Protein AF-A0A2N5W5I8-F1 (afdb_monomer)

Secondary structure (DSSP, 8-state):
----PPP---------HHHHHHHHHHHHHHTT--HHHHHHHHHH---HHHHHHTTTTTSTTTHHHHHHHHHHHHHHHHTSPTT---

Solvent-accessible surface area (backbone atoms only — not comparable to full-atom values): 5480 Å² total; per-residue (Å²): 140,84,84,82,79,74,81,84,73,75,82,76,79,82,74,52,72,66,60,52,51,52,56,51,50,50,54,37,45,78,67,80,36,47,77,66,55,45,53,52,48,52,74,68,40,84,48,68,70,45,45,60,76,49,63,42,47,86,32,88,87,29,30,67,61,44,52,48,52,54,47,54,55,47,51,72,59,68,71,52,75,88,88,74,82,129

Structure (mmCIF, N/CA/C/O backbone):
data_AF-A0A2N5W5I8-F1
#
_entry.id   AF-A0A2N5W5I8-F1
#
loop_
_atom_site.group_PDB
_atom_site.id
_atom_site.type_symbol
_atom_site.label_atom_id
_atom_site.label_alt_id
_atom_site.label_comp_id
_atom_site.label_asym_id
_atom_site.label_entity_id
_atom_site.label_seq_id
_atom_site.pdbx_PDB_ins_code
_atom_site.Cartn_x
_atom_site.Cartn_y
_atom_site.Cartn_z
_atom_site.occupancy
_atom_site.B_iso_or_equiv
_atom_site.auth_seq_id
_atom_site.auth_comp_id
_atom_site.auth_asym_id
_atom_site.auth_atom_id
_atom_site.pdbx_PDB_model_num
ATOM 1 N N . MET A 1 1 ? -6.442 55.661 -8.408 1.00 39.72 1 MET A N 1
ATOM 2 C CA . MET A 1 1 ? -6.237 54.771 -7.248 1.00 39.72 1 MET A CA 1
ATOM 3 C C . MET A 1 1 ? -6.834 53.425 -7.604 1.00 39.72 1 MET A C 1
ATOM 5 O O . MET A 1 1 ? -8.033 53.379 -7.833 1.00 39.72 1 MET A O 1
ATOM 9 N N . SER A 1 2 ? -6.017 52.381 -7.727 1.00 40.09 2 SER A N 1
ATOM 10 C CA . SER A 1 2 ? -6.486 5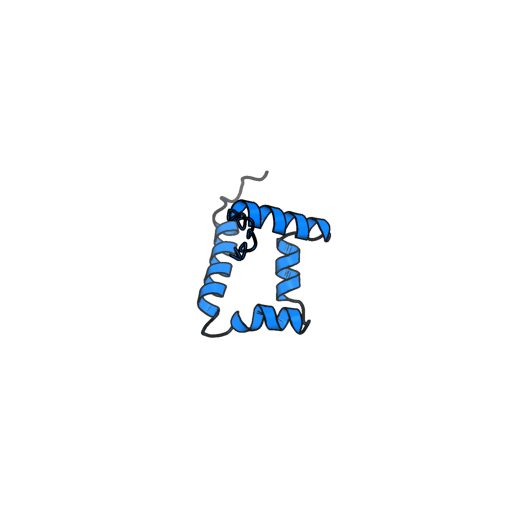1.038 -8.086 1.00 40.09 2 SER A CA 1
ATOM 11 C C . SER A 1 2 ? -5.959 50.062 -7.045 1.00 40.09 2 SER A C 1
ATOM 13 O O . SER A 1 2 ? -4.757 49.817 -6.976 1.00 40.09 2 SER A O 1
ATOM 15 N N . THR A 1 3 ? -6.845 49.561 -6.193 1.00 41.09 3 THR A N 1
ATOM 16 C CA . THR A 1 3 ? -6.545 48.512 -5.221 1.00 41.09 3 THR A CA 1
ATOM 17 C C . THR A 1 3 ? -6.758 47.156 -5.886 1.00 41.09 3 THR A C 1
ATOM 19 O O . THR A 1 3 ? -7.886 46.727 -6.114 1.00 41.09 3 THR A O 1
ATOM 22 N N . THR A 1 4 ? -5.661 46.477 -6.213 1.00 50.75 4 THR A N 1
ATOM 23 C CA . THR A 1 4 ? -5.666 45.062 -6.601 1.00 50.75 4 THR A CA 1
ATOM 24 C C . THR A 1 4 ? -5.999 44.225 -5.367 1.00 50.75 4 THR A C 1
ATOM 26 O O . THR A 1 4 ? -5.186 44.126 -4.448 1.00 50.75 4 THR A O 1
ATOM 29 N N . SER A 1 5 ? -7.191 43.631 -5.323 1.00 51.88 5 SER A N 1
ATOM 30 C CA . SER A 1 5 ? -7.548 42.627 -4.322 1.00 51.88 5 SER A CA 1
ATOM 31 C C . SER A 1 5 ? -6.868 41.296 -4.661 1.00 51.88 5 SER A C 1
ATOM 33 O O . SER A 1 5 ? -7.064 40.724 -5.732 1.00 51.88 5 SER A O 1
ATOM 35 N N . ALA A 1 6 ? -6.034 40.803 -3.745 1.00 65.81 6 ALA A N 1
ATOM 36 C CA . ALA A 1 6 ? -5.457 39.466 -3.832 1.00 65.81 6 ALA A CA 1
ATOM 37 C C . ALA A 1 6 ? -6.563 38.401 -3.665 1.00 65.81 6 ALA A C 1
ATOM 39 O O . ALA A 1 6 ? -7.460 38.587 -2.836 1.00 65.81 6 ALA A O 1
ATOM 40 N N . PRO A 1 7 ? -6.524 37.281 -4.410 1.00 59.19 7 PRO A N 1
ATOM 41 C CA . PRO A 1 7 ? -7.513 36.222 -4.258 1.00 59.19 7 PRO A CA 1
ATOM 42 C C . PRO A 1 7 ? -7.389 35.584 -2.868 1.00 59.19 7 PRO A C 1
ATOM 44 O O . PRO A 1 7 ? -6.317 35.119 -2.478 1.00 59.19 7 PRO A O 1
ATOM 47 N N . MET A 1 8 ? -8.497 35.556 -2.121 1.00 53.97 8 MET A N 1
ATOM 48 C CA . MET A 1 8 ? -8.606 34.869 -0.832 1.00 53.97 8 MET A CA 1
ATOM 49 C C . MET A 1 8 ? -8.397 33.368 -1.046 1.00 53.97 8 MET A C 1
ATOM 51 O O . MET A 1 8 ? -9.311 32.637 -1.426 1.00 53.97 8 MET A O 1
ATOM 55 N N . GLN A 1 9 ? -7.175 32.898 -0.823 1.00 59.88 9 GLN A N 1
ATOM 56 C CA . GLN A 1 9 ? -6.880 31.476 -0.785 1.00 59.88 9 GLN A CA 1
ATOM 57 C C . GLN A 1 9 ? -7.454 30.926 0.523 1.00 59.88 9 GLN A C 1
ATOM 59 O O . GLN A 1 9 ? -6.938 31.214 1.604 1.00 59.88 9 GLN A O 1
ATOM 64 N N . LEU A 1 10 ? -8.561 30.179 0.425 1.00 53.75 10 LEU A N 1
ATOM 65 C CA . LEU A 1 10 ? -9.156 29.492 1.571 1.00 53.75 10 LEU A CA 1
ATOM 66 C C . LEU A 1 10 ? -8.069 28.665 2.285 1.00 53.75 10 LEU A C 1
ATOM 68 O O . LEU A 1 10 ? -7.274 28.006 1.600 1.00 53.75 10 LEU A O 1
ATOM 72 N N . PRO A 1 11 ? -8.018 28.661 3.630 1.00 55.22 11 PRO A N 1
ATOM 73 C CA . PRO A 1 11 ? -7.039 27.872 4.361 1.00 55.22 11 PRO A CA 1
ATOM 74 C C . PRO A 1 11 ? -7.147 26.411 3.929 1.00 55.22 11 PRO A C 1
ATOM 76 O O . PRO A 1 11 ? -8.206 25.793 4.050 1.00 55.22 11 PRO A O 1
ATOM 79 N N . LYS A 1 12 ? -6.054 25.839 3.413 1.00 62.72 12 LYS A N 1
ATOM 80 C CA . LYS A 1 12 ? -5.978 24.395 3.182 1.00 62.72 12 LYS A CA 1
ATOM 81 C C . LYS A 1 12 ? -6.150 23.731 4.543 1.00 62.72 12 LYS A C 1
ATOM 83 O O . LYS A 1 12 ? -5.248 23.806 5.372 1.00 62.72 12 LYS A O 1
ATOM 88 N N . THR A 1 13 ? -7.297 23.104 4.785 1.00 74.81 13 THR A N 1
ATOM 89 C CA . THR A 1 13 ? -7.548 22.350 6.016 1.00 74.81 13 THR A CA 1
ATOM 90 C C . THR A 1 13 ? -6.454 21.295 6.173 1.00 74.81 13 THR A C 1
ATOM 92 O O . THR A 1 13 ? -6.375 20.348 5.381 1.00 74.81 13 THR A O 1
ATOM 95 N N . VAL A 1 14 ? -5.577 21.478 7.161 1.00 79.69 14 VAL A N 1
ATOM 96 C CA . VAL A 1 14 ? -4.520 20.516 7.480 1.00 79.69 14 VAL A CA 1
ATOM 97 C C . VAL A 1 14 ? -5.194 19.293 8.088 1.00 79.69 14 VAL A C 1
ATOM 99 O O . VAL A 1 14 ? -5.763 19.360 9.172 1.00 79.69 14 VAL A O 1
ATOM 102 N N . ARG A 1 15 ? -5.174 18.171 7.366 1.00 85.81 15 ARG A N 1
ATOM 103 C CA . ARG A 1 15 ? -5.775 16.921 7.844 1.00 85.81 15 ARG A CA 1
ATOM 104 C C . ARG A 1 15 ? -4.825 16.198 8.792 1.00 85.81 15 ARG A C 1
ATOM 106 O O . ARG A 1 15 ? -3.643 16.043 8.465 1.00 85.81 15 ARG A O 1
ATOM 113 N N . THR A 1 16 ? -5.355 15.709 9.912 1.00 94.62 16 THR A N 1
ATOM 114 C CA . THR A 1 16 ? -4.631 14.823 10.834 1.00 94.62 16 THR A CA 1
ATOM 115 C C . THR A 1 16 ? -4.278 13.503 10.145 1.00 94.62 16 THR A C 1
ATOM 117 O O . THR A 1 16 ? -4.871 13.137 9.127 1.00 94.62 16 THR A O 1
ATOM 120 N N . GLN A 1 17 ? -3.291 12.780 10.678 1.00 93.38 17 GLN A N 1
ATOM 121 C CA . GLN A 1 17 ? -2.916 11.472 10.134 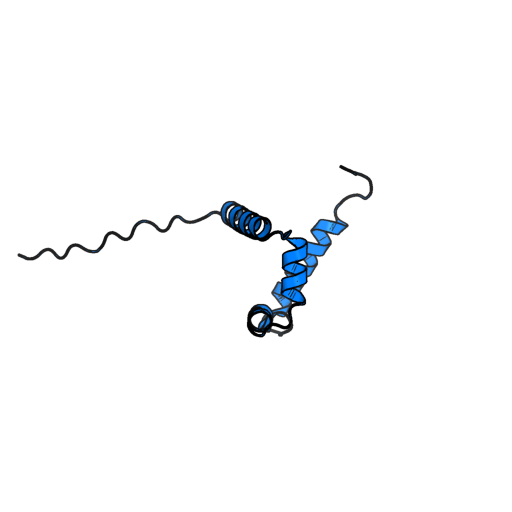1.00 93.38 17 GLN A CA 1
ATOM 122 C C . GLN A 1 17 ? -4.079 10.473 10.218 1.00 93.38 17 GLN A C 1
ATOM 124 O O . GLN A 1 17 ? -4.365 9.783 9.246 1.00 93.38 17 GLN A O 1
ATOM 129 N N . GLU A 1 18 ? -4.790 10.460 11.342 1.00 94.38 18 GLU A N 1
ATOM 130 C CA . GLU A 1 18 ? -5.971 9.626 11.574 1.00 94.38 18 GLU A CA 1
ATOM 131 C C . GLU A 1 18 ? -7.088 9.902 10.556 1.00 94.38 18 GLU A C 1
ATOM 133 O O . GLU A 1 18 ? -7.567 8.982 9.899 1.00 94.38 18 GLU A O 1
ATOM 138 N N . SER A 1 19 ? -7.426 11.175 10.314 1.00 95.50 19 SER A N 1
ATOM 139 C CA . SER A 1 19 ? -8.439 11.550 9.317 1.00 95.50 19 SER A CA 1
ATOM 140 C C . SER A 1 19 ? -8.070 11.082 7.903 1.00 95.50 19 SER A C 1
ATOM 142 O O . SER A 1 19 ? -8.938 10.641 7.149 1.00 95.50 19 SER A O 1
ATOM 144 N N . LYS A 1 20 ? -6.782 11.131 7.535 1.00 95.62 20 LYS A N 1
ATOM 145 C CA . LYS A 1 20 ? -6.315 10.596 6.246 1.00 95.62 20 LYS A CA 1
ATOM 146 C C . LYS A 1 20 ? -6.512 9.085 6.159 1.00 95.62 20 LYS A C 1
ATOM 148 O O . LYS A 1 20 ? -6.943 8.610 5.113 1.00 95.62 20 LYS A O 1
ATOM 153 N N . LEU A 1 21 ? -6.208 8.351 7.232 1.00 96.75 21 LEU A N 1
ATOM 154 C CA . LEU A 1 21 ? -6.392 6.900 7.275 1.00 96.75 21 LEU A CA 1
ATOM 155 C C . LEU A 1 21 ? -7.867 6.525 7.124 1.00 96.75 21 LEU A C 1
ATOM 157 O O . LEU A 1 21 ? -8.170 5.687 6.282 1.00 96.75 21 LEU A O 1
ATOM 161 N N . HIS A 1 22 ? -8.775 7.193 7.844 1.00 96.81 22 HIS A N 1
ATOM 162 C CA . HIS A 1 22 ? -10.214 6.947 7.708 1.00 96.81 22 HIS A CA 1
ATOM 163 C C . HIS A 1 22 ? -10.700 7.126 6.270 1.00 96.81 22 HIS A C 1
ATOM 165 O O . HIS A 1 22 ? -11.321 6.224 5.724 1.00 96.81 22 HIS A O 1
ATOM 171 N N . MET A 1 23 ? -10.362 8.240 5.615 1.00 96.81 23 MET A N 1
ATOM 172 C CA . MET A 1 23 ? -10.805 8.460 4.233 1.00 96.81 23 MET A CA 1
ATOM 173 C C . MET A 1 23 ? -10.249 7.417 3.255 1.00 96.81 23 MET A C 1
ATOM 175 O O . MET A 1 23 ? -10.958 6.995 2.349 1.00 96.81 23 MET A O 1
ATOM 179 N N . ILE A 1 24 ? -8.986 7.007 3.415 1.00 97.38 24 ILE A N 1
ATOM 180 C CA . ILE A 1 24 ? -8.379 5.993 2.541 1.00 97.38 24 ILE A CA 1
ATOM 181 C C . ILE A 1 24 ? -9.034 4.629 2.768 1.00 97.38 24 ILE A C 1
ATOM 183 O O . ILE A 1 24 ? -9.330 3.939 1.798 1.00 97.38 24 ILE A O 1
ATOM 187 N N . CYS A 1 25 ? -9.269 4.243 4.024 1.00 97.75 25 CYS A N 1
ATOM 188 C CA . CYS A 1 25 ? -9.940 2.986 4.345 1.00 97.75 25 CYS A CA 1
ATOM 189 C C . CYS A 1 25 ? -11.379 2.962 3.818 1.00 97.75 25 CYS A C 1
ATOM 191 O O . CYS A 1 25 ? -11.753 1.967 3.209 1.00 97.75 25 CYS A O 1
ATOM 193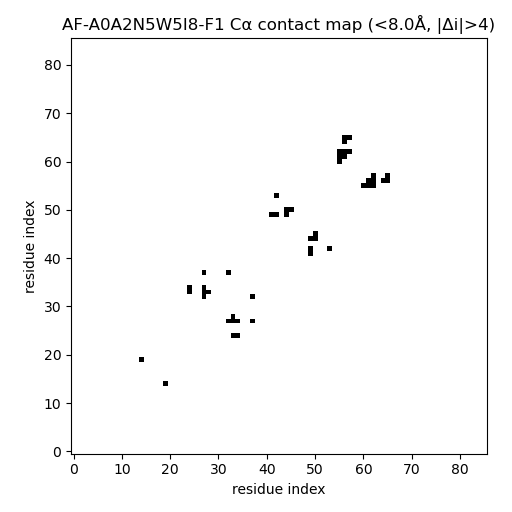 N N . ASN A 1 26 ? -12.128 4.060 3.961 1.00 97.81 26 ASN A N 1
ATOM 194 C CA . ASN A 1 26 ? -13.479 4.173 3.407 1.00 97.81 26 ASN A CA 1
ATOM 195 C C . ASN A 1 26 ? -13.466 4.016 1.880 1.00 97.81 26 ASN A C 1
ATOM 197 O O . ASN A 1 26 ? -14.252 3.254 1.340 1.00 97.81 26 ASN A O 1
ATOM 201 N N . LEU A 1 27 ? -12.526 4.665 1.181 1.00 98.31 27 LEU A N 1
ATOM 202 C CA . LEU A 1 27 ? -12.406 4.513 -0.272 1.00 98.31 27 LEU A CA 1
ATOM 203 C C . LEU A 1 27 ? -12.036 3.079 -0.682 1.00 98.31 27 LEU A C 1
ATOM 205 O O . LEU A 1 27 ? -12.494 2.595 -1.709 1.00 98.31 27 LEU A O 1
ATOM 209 N N . ILE A 1 28 ? -11.179 2.400 0.083 1.00 98.31 28 ILE A N 1
ATOM 210 C CA . ILE A 1 28 ? -10.838 0.993 -0.171 1.00 98.31 28 ILE A CA 1
ATOM 211 C C . ILE A 1 28 ? -12.084 0.110 -0.024 1.00 98.31 28 ILE A C 1
ATOM 213 O O . ILE A 1 28 ? -12.308 -0.756 -0.868 1.00 98.31 28 ILE A O 1
ATOM 217 N N . GLU A 1 29 ? -12.890 0.353 1.009 1.00 97.81 29 GLU A N 1
ATOM 218 C CA . GLU A 1 29 ? -14.138 -0.368 1.269 1.00 97.81 29 GLU A CA 1
ATOM 219 C C . GLU A 1 29 ? -15.199 -0.104 0.191 1.00 97.81 29 GLU A C 1
ATOM 221 O O . GLU A 1 29 ? -15.798 -1.050 -0.308 1.00 97.81 29 GLU A O 1
ATOM 226 N N . GLU A 1 30 ? -15.356 1.146 -0.259 1.00 98.31 30 GLU A N 1
ATOM 227 C CA . GLU A 1 30 ? -16.234 1.522 -1.382 1.00 98.31 30 GLU A CA 1
ATOM 228 C C . GLU A 1 30 ? -15.876 0.812 -2.702 1.00 98.31 30 GLU A C 1
ATOM 230 O O . GLU A 1 30 ? -16.707 0.733 -3.603 1.00 98.31 30 GLU A O 1
ATOM 235 N N . MET A 1 31 ? -14.642 0.313 -2.835 1.00 98.19 31 MET A N 1
ATOM 236 C CA . MET A 1 31 ? -14.159 -0.446 -3.996 1.00 98.19 31 MET A CA 1
ATOM 237 C C . MET A 1 31 ? -14.211 -1.971 -3.777 1.00 98.19 31 MET A C 1
ATOM 239 O O . MET A 1 31 ? -13.518 -2.705 -4.485 1.00 98.19 31 MET A O 1
ATOM 243 N N . ASP A 1 32 ? -14.966 -2.448 -2.781 1.00 97.88 32 ASP A N 1
ATOM 244 C CA . ASP A 1 32 ? -15.096 -3.864 -2.402 1.00 97.88 32 ASP A CA 1
ATOM 245 C C . ASP A 1 32 ? -13.755 -4.533 -2.038 1.00 97.88 32 ASP A C 1
ATOM 247 O O . ASP A 1 32 ? -13.531 -5.735 -2.236 1.00 97.88 32 ASP A O 1
ATOM 251 N N . LEU A 1 33 ? -12.821 -3.751 -1.490 1.00 97.94 33 LEU A N 1
ATOM 252 C CA . LEU A 1 33 ? -11.533 -4.234 -1.011 1.00 97.94 33 LEU A CA 1
ATOM 253 C C . LEU A 1 33 ? -11.419 -4.072 0.505 1.00 97.94 33 LEU A C 1
ATOM 255 O O . LEU A 1 33 ? -12.051 -3.245 1.148 1.00 97.94 33 LEU A O 1
ATOM 259 N N . THR A 1 34 ? -10.525 -4.861 1.090 1.00 97.00 34 THR A N 1
ATOM 260 C CA . THR A 1 34 ? -10.022 -4.644 2.446 1.00 97.00 34 THR A CA 1
ATOM 261 C C . THR A 1 34 ? -8.634 -4.017 2.348 1.00 97.00 34 THR A C 1
ATOM 263 O O . THR A 1 34 ? -7.949 -4.208 1.338 1.00 97.00 34 THR A O 1
ATOM 266 N N . PRO A 1 35 ? -8.117 -3.361 3.402 1.00 95.75 35 PRO A N 1
ATOM 267 C CA . PRO A 1 35 ? -6.735 -2.881 3.397 1.00 95.75 35 PRO A CA 1
ATOM 268 C C . PRO A 1 35 ? -5.714 -3.980 3.053 1.00 95.75 35 PRO A C 1
ATOM 270 O O . PRO A 1 35 ? -4.740 -3.731 2.345 1.00 95.75 35 PRO A O 1
ATOM 273 N N . LYS A 1 36 ? -5.959 -5.225 3.492 1.00 95.06 36 LYS A N 1
ATOM 274 C CA . LYS A 1 36 ? -5.095 -6.376 3.186 1.00 95.06 36 LYS A CA 1
ATOM 275 C C . LYS A 1 36 ? -5.169 -6.776 1.712 1.00 95.06 36 LYS A C 1
ATOM 277 O O . LYS A 1 36 ? -4.121 -6.950 1.089 1.00 95.06 36 LYS A O 1
ATOM 282 N N . SER A 1 37 ? -6.375 -6.915 1.151 1.00 97.31 37 SER A N 1
ATOM 283 C CA . SER A 1 37 ? -6.526 -7.285 -0.263 1.00 97.31 37 SER A CA 1
ATOM 284 C C . SER A 1 37 ? -6.026 -6.175 -1.185 1.00 97.31 37 SER A C 1
ATOM 286 O O . SER A 1 37 ? -5.356 -6.482 -2.167 1.00 97.31 37 SER A O 1
ATOM 288 N N . PHE A 1 38 ? -6.215 -4.903 -0.818 1.00 97.31 38 PHE A N 1
ATOM 289 C CA . PHE A 1 38 ? -5.618 -3.770 -1.522 1.00 97.31 38 PHE A CA 1
ATOM 290 C C . PHE A 1 38 ? -4.088 -3.848 -1.541 1.00 97.31 38 PHE A C 1
ATOM 292 O O . PHE A 1 38 ? -3.502 -3.788 -2.616 1.00 97.31 38 PHE A O 1
ATOM 299 N N . ILE A 1 39 ? -3.424 -4.014 -0.389 1.00 95.69 39 ILE A N 1
ATOM 300 C CA . ILE A 1 39 ? -1.951 -4.086 -0.336 1.00 95.69 39 ILE A CA 1
ATOM 301 C C . ILE A 1 39 ? -1.435 -5.277 -1.156 1.00 95.69 39 ILE A C 1
ATOM 303 O O . ILE A 1 39 ? -0.480 -5.130 -1.920 1.00 95.69 39 ILE A O 1
ATOM 307 N N . SER A 1 40 ? -2.080 -6.440 -1.038 1.00 96.44 40 SER A N 1
ATOM 308 C CA . SER A 1 40 ? -1.711 -7.644 -1.791 1.00 96.44 40 SER A CA 1
ATOM 309 C C . SER A 1 40 ? -1.868 -7.447 -3.306 1.00 96.44 40 SER A C 1
ATOM 311 O O . SER A 1 40 ? -0.921 -7.687 -4.063 1.00 96.44 40 SER A O 1
ATOM 313 N N . ALA A 1 41 ? -3.019 -6.934 -3.752 1.00 96.81 41 ALA A N 1
ATOM 314 C CA . ALA A 1 41 ? -3.292 -6.650 -5.159 1.00 96.81 41 ALA A CA 1
ATOM 315 C C . ALA A 1 41 ? -2.369 -5.552 -5.695 1.00 96.81 41 ALA A C 1
ATOM 317 O O . ALA A 1 41 ? -1.805 -5.694 -6.777 1.00 96.81 41 ALA A O 1
ATOM 318 N N . PHE A 1 42 ? -2.142 -4.492 -4.915 1.00 96.06 42 PHE A N 1
ATOM 319 C CA . PHE A 1 42 ? -1.197 -3.440 -5.252 1.00 96.06 42 PHE A CA 1
ATOM 320 C C . PHE A 1 42 ? 0.170 -4.054 -5.530 1.00 96.06 42 PHE A C 1
ATOM 322 O O . PHE A 1 42 ? 0.662 -3.881 -6.636 1.00 96.06 42 PHE A O 1
ATOM 329 N N . ILE A 1 43 ? 0.745 -4.823 -4.599 1.00 94.75 43 ILE A N 1
ATOM 330 C CA . ILE A 1 43 ? 2.094 -5.402 -4.724 1.00 94.75 43 ILE A CA 1
ATOM 331 C C . ILE A 1 43 ? 2.225 -6.384 -5.897 1.00 94.75 43 ILE A C 1
ATOM 333 O O . ILE A 1 43 ? 3.243 -6.357 -6.594 1.00 94.75 43 ILE A O 1
ATOM 337 N N . SER A 1 44 ? 1.213 -7.219 -6.130 1.00 94.75 44 SER A N 1
ATOM 338 C CA . SER A 1 44 ? 1.241 -8.280 -7.150 1.00 94.75 44 SER A CA 1
ATOM 339 C C . SER A 1 44 ? 0.824 -7.823 -8.552 1.00 94.75 44 SER A C 1
ATOM 341 O O . SER A 1 44 ? 1.162 -8.483 -9.533 1.00 94.75 44 SER A O 1
ATOM 343 N N . CYS A 1 45 ? 0.132 -6.687 -8.684 1.00 96.06 45 CYS A N 1
ATOM 344 C CA . CYS A 1 45 ? -0.342 -6.203 -9.977 1.00 96.06 45 CYS A CA 1
ATOM 345 C C . CYS A 1 45 ? 0.822 -5.868 -10.926 1.00 96.06 45 CYS A C 1
ATOM 347 O O . CYS A 1 45 ? 1.679 -5.034 -10.608 1.00 96.06 45 CYS A O 1
ATOM 349 N N . SER A 1 46 ? 0.795 -6.468 -12.120 1.00 94.19 46 SER A N 1
ATOM 350 C CA . SER A 1 46 ? 1.766 -6.282 -13.208 1.00 94.19 46 SER A CA 1
ATOM 351 C C . SER A 1 46 ? 1.545 -5.012 -14.042 1.00 94.19 46 SER A C 1
ATOM 353 O O . SER A 1 46 ? 2.335 -4.719 -14.937 1.00 94.19 46 SER A O 1
ATOM 355 N N . SER A 1 47 ? 0.495 -4.233 -13.755 1.00 97.31 47 SER A N 1
ATOM 356 C CA . SER A 1 47 ? 0.224 -2.960 -14.433 1.00 97.31 47 SER A CA 1
ATOM 357 C C . SER A 1 47 ? 1.422 -2.013 -14.338 1.00 97.31 47 SER A C 1
ATOM 359 O O . SER A 1 47 ? 1.965 -1.789 -13.253 1.00 97.31 47 SER A O 1
ATOM 361 N N . SER A 1 48 ? 1.783 -1.380 -15.458 1.00 96.12 48 SER A N 1
ATOM 362 C CA . SER A 1 48 ? 2.892 -0.418 -15.539 1.00 96.12 48 SER A CA 1
ATOM 363 C C . SER A 1 48 ? 2.751 0.728 -14.532 1.00 96.12 48 SER A C 1
ATOM 365 O O . SER A 1 48 ? 3.730 1.133 -13.903 1.00 96.12 48 SER A O 1
ATOM 367 N N . ARG A 1 49 ? 1.520 1.204 -14.303 1.00 97.00 49 ARG A N 1
ATOM 368 C CA . ARG A 1 49 ? 1.198 2.216 -13.287 1.00 97.00 49 ARG A CA 1
ATOM 369 C C . ARG A 1 49 ? 1.561 1.725 -11.884 1.00 97.00 49 ARG A C 1
ATOM 371 O O . ARG A 1 49 ? 2.179 2.460 -11.118 1.00 97.00 49 ARG A O 1
ATOM 378 N N . MET A 1 50 ? 1.176 0.498 -11.548 1.00 96.88 50 MET A N 1
ATOM 379 C CA . MET A 1 50 ? 1.408 -0.090 -10.228 1.00 96.88 50 MET A CA 1
ATOM 380 C C . MET A 1 50 ? 2.902 -0.372 -10.014 1.00 96.88 50 MET A C 1
ATOM 382 O O . MET A 1 50 ? 3.465 0.046 -8.999 1.00 96.88 50 MET A O 1
ATOM 386 N N . ALA A 1 51 ? 3.574 -0.944 -11.016 1.00 95.88 51 ALA A N 1
ATOM 387 C CA . ALA A 1 51 ? 5.023 -1.129 -11.021 1.00 95.88 51 ALA A CA 1
ATOM 388 C C . ALA A 1 51 ? 5.774 0.200 -10.818 1.00 95.88 51 ALA A C 1
ATOM 390 O O . ALA A 1 51 ? 6.680 0.284 -9.988 1.00 95.88 51 ALA A O 1
ATOM 391 N N . PHE A 1 52 ? 5.347 1.275 -11.490 1.00 96.44 52 PHE A N 1
ATOM 392 C CA . PHE A 1 52 ? 5.938 2.604 -11.323 1.00 96.44 52 PHE A CA 1
ATOM 393 C C . PHE A 1 52 ? 5.777 3.160 -9.901 1.00 96.44 52 PHE A C 1
ATOM 395 O O . PHE A 1 52 ? 6.704 3.793 -9.389 1.00 96.44 52 PHE A O 1
ATOM 402 N N . LEU A 1 53 ? 4.635 2.933 -9.244 1.00 96.12 53 LEU A N 1
ATOM 403 C CA . LEU A 1 53 ? 4.415 3.358 -7.854 1.00 96.12 53 LEU A CA 1
ATOM 404 C C . LEU A 1 53 ? 5.287 2.579 -6.856 1.00 96.12 53 LEU A C 1
ATOM 406 O O . LEU A 1 53 ? 5.643 3.120 -5.810 1.00 96.12 53 LEU A O 1
ATOM 410 N N . ARG A 1 54 ? 5.683 1.345 -7.191 1.00 95.75 54 ARG A N 1
ATOM 411 C CA . ARG A 1 54 ? 6.580 0.512 -6.369 1.00 95.75 54 ARG A CA 1
ATOM 412 C C . ARG A 1 54 ? 8.039 0.519 -6.816 1.00 95.75 54 ARG A C 1
ATOM 414 O O . ARG A 1 54 ? 8.850 -0.202 -6.245 1.00 95.75 54 ARG A O 1
ATOM 421 N N . ARG A 1 55 ? 8.410 1.351 -7.794 1.00 95.50 55 ARG A N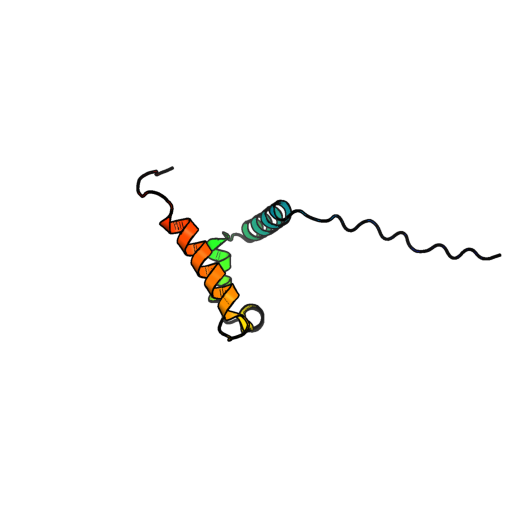 1
ATOM 422 C CA . ARG A 1 55 ? 9.729 1.302 -8.455 1.00 95.50 55 ARG A CA 1
ATOM 423 C C . ARG A 1 55 ? 10.936 1.428 -7.523 1.00 95.50 55 ARG A C 1
ATOM 425 O O . ARG A 1 55 ? 12.010 0.963 -7.873 1.00 95.50 55 ARG A O 1
ATOM 432 N N . TYR A 1 56 ? 10.771 2.049 -6.355 1.00 96.19 56 TYR A N 1
ATOM 433 C CA . TYR A 1 56 ? 11.849 2.218 -5.376 1.00 96.19 56 TYR A CA 1
ATOM 434 C C . TYR A 1 56 ? 11.842 1.183 -4.250 1.00 96.19 56 TYR A C 1
ATOM 436 O O . TYR A 1 56 ? 12.764 1.170 -3.445 1.00 96.19 56 TYR A O 1
ATOM 444 N N . TRP A 1 57 ? 10.836 0.309 -4.169 1.00 95.38 57 TRP A N 1
ATOM 445 C CA . TRP A 1 57 ? 10.675 -0.585 -3.017 1.00 95.38 57 TRP A CA 1
ATOM 446 C C . TRP A 1 57 ? 11.860 -1.549 -2.847 1.00 95.38 57 TRP A C 1
ATOM 448 O O . TRP A 1 57 ? 12.270 -1.836 -1.727 1.00 95.38 57 TRP A O 1
ATOM 458 N N . GLY A 1 58 ? 12.441 -2.007 -3.960 1.00 93.69 58 GLY A N 1
ATOM 459 C CA . GLY A 1 58 ? 13.619 -2.881 -3.981 1.00 93.69 58 GLY A CA 1
ATOM 460 C C . GLY A 1 58 ? 14.940 -2.176 -4.301 1.00 93.69 58 GLY A C 1
ATOM 461 O O . GLY A 1 58 ? 15.937 -2.854 -4.527 1.00 93.69 58 GLY A O 1
ATOM 462 N N . THR A 1 59 ? 14.971 -0.841 -4.381 1.00 96.94 59 THR A N 1
ATOM 463 C CA . THR A 1 59 ? 16.210 -0.103 -4.684 1.00 96.94 59 THR A CA 1
ATOM 464 C C . THR A 1 59 ? 16.925 0.306 -3.404 1.00 96.94 59 THR A C 1
ATOM 466 O O . THR A 1 59 ? 16.301 0.435 -2.356 1.00 96.94 59 THR A O 1
ATOM 469 N N . SER A 1 60 ? 18.227 0.590 -3.478 1.00 96.44 60 SER A N 1
ATOM 470 C CA . SER A 1 60 ? 19.008 1.066 -2.325 1.00 96.44 60 SER A CA 1
ATOM 471 C C . SER A 1 60 ? 18.378 2.282 -1.630 1.00 96.44 60 SER A C 1
ATOM 473 O O . SER A 1 60 ? 18.389 2.361 -0.405 1.00 96.44 60 SER A O 1
ATOM 475 N N . THR A 1 61 ? 17.775 3.199 -2.393 1.00 95.31 61 THR A N 1
ATOM 476 C CA . THR A 1 61 ? 17.114 4.401 -1.863 1.00 95.31 61 THR A CA 1
ATOM 477 C C . THR A 1 61 ? 15.819 4.097 -1.105 1.00 95.31 61 THR A C 1
ATOM 479 O O . THR A 1 61 ? 15.567 4.719 -0.076 1.00 95.31 61 THR A O 1
ATOM 482 N N . GLY A 1 62 ? 14.975 3.181 -1.594 1.00 96.81 62 GLY A N 1
ATOM 483 C CA . GLY A 1 62 ? 13.668 2.895 -0.979 1.00 96.81 62 GLY A CA 1
ATOM 484 C C . GLY A 1 62 ? 13.624 1.634 -0.111 1.00 96.81 62 GLY A C 1
ATOM 485 O O . GLY A 1 62 ? 12.638 1.407 0.594 1.00 96.81 62 GLY A O 1
ATOM 486 N N . TRP A 1 63 ? 14.685 0.827 -0.105 1.00 97.00 63 TRP A N 1
ATOM 487 C CA . TRP A 1 63 ? 14.765 -0.381 0.712 1.00 97.00 63 TRP A CA 1
ATOM 488 C C . TRP A 1 63 ? 14.629 -0.114 2.220 1.00 97.00 63 TRP A C 1
ATOM 490 O O . TRP A 1 63 ? 13.856 -0.829 2.858 1.00 97.00 63 TRP A O 1
ATOM 500 N N . PRO A 1 64 ? 15.268 0.917 2.821 1.00 97.81 64 PRO A N 1
ATOM 501 C CA . PRO A 1 64 ? 15.137 1.162 4.259 1.00 97.81 64 PRO A CA 1
ATOM 502 C C . PRO A 1 64 ? 13.689 1.389 4.723 1.00 97.81 64 PRO A C 1
ATOM 504 O O . PRO A 1 64 ? 13.276 0.834 5.741 1.00 97.81 64 PRO A O 1
ATOM 507 N N . SER A 1 65 ? 12.893 2.156 3.969 1.00 96.88 65 SER A N 1
ATOM 508 C CA . SER A 1 65 ? 11.482 2.406 4.301 1.00 96.88 65 SER A CA 1
ATOM 509 C C . SER A 1 65 ? 10.590 1.201 4.002 1.00 96.88 65 SER A C 1
ATOM 511 O O . SER A 1 65 ? 9.660 0.924 4.760 1.00 96.88 65 SER A O 1
ATOM 513 N N . THR A 1 66 ? 10.901 0.432 2.957 1.00 97.25 66 THR A N 1
ATOM 514 C CA . THR A 1 66 ? 10.205 -0.830 2.657 1.00 97.25 66 THR A CA 1
ATOM 515 C C . THR A 1 66 ? 10.443 -1.865 3.758 1.00 97.25 66 THR A C 1
ATOM 517 O O . THR A 1 66 ? 9.503 -2.504 4.226 1.00 97.25 66 THR A O 1
ATOM 520 N N . LEU A 1 67 ? 11.678 -1.983 4.253 1.00 97.50 67 LEU A N 1
ATOM 521 C CA . LEU A 1 67 ? 12.013 -2.854 5.379 1.00 97.50 67 LEU A CA 1
ATOM 522 C C . LEU A 1 67 ? 11.294 -2.431 6.667 1.00 97.50 67 LEU A C 1
ATOM 524 O O . LEU A 1 67 ? 10.845 -3.291 7.426 1.00 97.50 67 LEU A O 1
ATOM 528 N N . LEU A 1 68 ? 11.165 -1.123 6.917 1.00 97.56 68 LEU A N 1
ATOM 529 C CA . LEU A 1 68 ? 10.385 -0.611 8.044 1.00 97.56 68 LEU A CA 1
ATOM 530 C C . LEU A 1 68 ? 8.909 -1.015 7.928 1.00 97.56 68 LEU A C 1
ATOM 532 O O . LEU A 1 68 ? 8.361 -1.534 8.895 1.00 97.56 68 LEU A O 1
ATOM 536 N N . LEU A 1 69 ? 8.297 -0.868 6.746 1.00 95.44 69 LEU A N 1
ATOM 537 C CA . LEU A 1 69 ? 6.921 -1.312 6.493 1.00 95.44 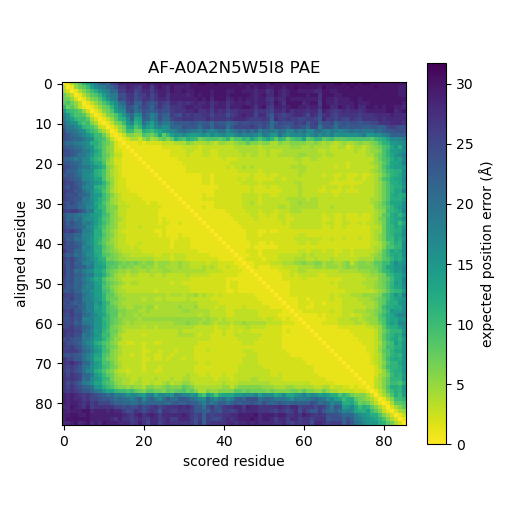69 LEU A CA 1
ATOM 538 C C . LEU A 1 69 ? 6.740 -2.809 6.795 1.00 95.44 69 LEU A C 1
ATOM 540 O O . LEU A 1 69 ? 5.796 -3.184 7.489 1.00 95.44 69 LEU A O 1
ATOM 544 N N . LEU A 1 70 ? 7.659 -3.662 6.327 1.00 95.75 70 LEU A N 1
ATOM 545 C CA . LEU A 1 70 ? 7.616 -5.106 6.593 1.00 95.75 70 LEU A CA 1
ATOM 546 C C . LEU A 1 70 ? 7.707 -5.422 8.094 1.00 95.75 70 LEU A C 1
ATOM 548 O O . LEU A 1 70 ? 6.965 -6.273 8.588 1.00 95.75 70 LEU A O 1
ATOM 552 N N . LYS A 1 71 ? 8.575 -4.718 8.833 1.00 96.06 71 LYS A N 1
ATOM 553 C CA . LYS A 1 71 ? 8.679 -4.850 10.295 1.00 96.06 71 LYS A CA 1
ATOM 554 C C . LYS A 1 71 ? 7.393 -4.410 10.991 1.00 96.06 71 LYS A C 1
ATOM 556 O O . LYS A 1 71 ? 6.895 -5.157 11.820 1.00 96.0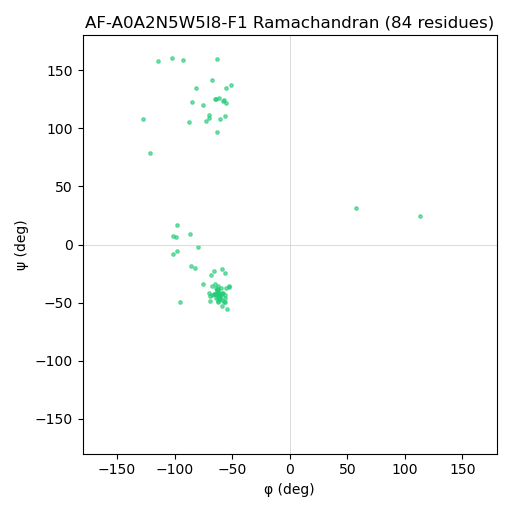6 71 LYS A O 1
ATOM 561 N N . THR A 1 72 ? 6.813 -3.270 10.613 1.00 94.88 72 THR A N 1
ATOM 562 C CA . THR A 1 72 ? 5.538 -2.792 11.176 1.00 94.88 72 THR A CA 1
ATOM 563 C C . THR A 1 72 ? 4.405 -3.795 10.957 1.00 94.88 72 THR A C 1
ATOM 565 O O . THR A 1 72 ? 3.638 -4.057 11.881 1.00 94.88 72 THR A O 1
ATOM 568 N N . ILE A 1 73 ? 4.317 -4.401 9.766 1.00 93.25 73 ILE A N 1
ATOM 569 C CA . ILE A 1 73 ? 3.331 -5.455 9.480 1.00 93.25 73 ILE A CA 1
ATOM 570 C C . ILE A 1 73 ? 3.569 -6.673 10.378 1.00 93.25 73 ILE A C 1
ATOM 572 O O . ILE A 1 73 ? 2.630 -7.156 11.008 1.00 93.25 73 ILE A O 1
ATOM 576 N N . ARG A 1 74 ? 4.815 -7.157 10.465 1.00 93.62 74 ARG A N 1
ATOM 577 C CA . ARG A 1 74 ? 5.180 -8.289 11.328 1.00 93.62 74 ARG A CA 1
ATOM 578 C C . ARG A 1 74 ? 4.820 -8.012 12.784 1.00 93.62 74 ARG A C 1
ATOM 580 O O . ARG A 1 74 ? 4.177 -8.840 13.413 1.00 93.62 74 ARG A O 1
ATOM 587 N N . ASP A 1 75 ? 5.206 -6.858 13.309 1.00 92.50 75 ASP A N 1
ATOM 588 C CA . ASP A 1 75 ? 5.018 -6.510 14.716 1.00 92.50 75 ASP A CA 1
ATOM 589 C C . ASP A 1 75 ? 3.522 -6.392 15.067 1.00 92.50 75 ASP A C 1
ATOM 591 O O . ASP A 1 75 ? 3.113 -6.815 16.146 1.00 92.50 75 ASP A O 1
ATOM 595 N N . ALA A 1 76 ? 2.678 -5.922 14.139 1.00 88.25 76 ALA A N 1
ATOM 596 C CA . ALA A 1 76 ? 1.221 -5.896 14.311 1.00 88.25 76 ALA A CA 1
ATOM 597 C C . ALA A 1 76 ? 0.574 -7.296 14.388 1.00 88.25 76 ALA A C 1
ATOM 599 O O . ALA A 1 76 ? -0.531 -7.439 14.920 1.00 88.25 76 ALA A O 1
ATOM 600 N N . ILE A 1 77 ? 1.238 -8.321 13.842 1.00 88.19 77 ILE A N 1
ATOM 601 C CA . ILE A 1 77 ? 0.763 -9.711 13.825 1.00 88.19 77 ILE A CA 1
ATOM 602 C C . ILE A 1 77 ? 1.352 -10.488 15.006 1.00 88.19 77 ILE A C 1
ATOM 604 O O . ILE A 1 77 ? 0.621 -11.150 15.737 1.00 88.19 77 ILE A O 1
ATOM 608 N N . CYS A 1 78 ? 2.667 -10.400 15.199 1.00 85.62 78 CYS A N 1
ATOM 609 C CA . CYS A 1 78 ? 3.419 -11.244 16.124 1.00 85.62 78 CYS A CA 1
ATOM 610 C C . CYS A 1 78 ? 3.380 -10.770 17.582 1.00 85.62 78 CYS A C 1
ATOM 612 O O . CYS A 1 78 ? 3.628 -11.579 18.467 1.00 85.62 78 CYS A O 1
ATOM 614 N N . ASN A 1 79 ? 3.057 -9.500 17.857 1.00 73.12 79 ASN A N 1
ATOM 615 C CA . ASN A 1 79 ? 2.948 -9.000 19.235 1.00 73.12 79 ASN A CA 1
ATOM 616 C C . ASN A 1 79 ? 1.556 -9.210 19.853 1.00 73.12 79 ASN A C 1
ATOM 618 O O . ASN A 1 79 ? 1.276 -8.687 20.932 1.00 73.12 79 ASN A O 1
ATOM 622 N N . LYS A 1 80 ? 0.672 -9.967 19.193 1.00 61.53 80 LYS A N 1
ATOM 623 C CA . LYS A 1 80 ? -0.566 -10.430 19.820 1.00 61.53 80 LYS A CA 1
ATOM 624 C C . LYS A 1 80 ? -0.266 -11.716 20.594 1.00 61.53 80 LYS A C 1
ATOM 626 O O . LYS A 1 80 ? 0.218 -12.662 19.971 1.00 61.53 80 LYS A O 1
ATOM 631 N N . PRO A 1 81 ? -0.536 -11.792 21.912 1.00 57.12 81 PRO A N 1
ATOM 632 C CA . PRO A 1 81 ? -0.510 -13.076 22.597 1.00 57.12 81 PRO A CA 1
ATOM 633 C C . PRO A 1 81 ? -1.493 -14.012 21.884 1.00 57.12 81 PRO A C 1
ATOM 635 O O . PRO A 1 81 ? -2.655 -13.661 21.677 1.00 57.12 81 PRO A O 1
ATOM 638 N N . LEU A 1 82 ? -1.003 -15.171 21.443 1.00 54.88 82 LEU A N 1
ATOM 639 C CA . LEU A 1 82 ? -1.847 -16.237 20.907 1.00 54.88 82 LEU A CA 1
ATOM 640 C C . LEU A 1 82 ? -2.866 -16.619 21.993 1.00 54.88 82 LEU A C 1
ATOM 642 O O . LEU A 1 82 ? -2.457 -16.962 23.100 1.00 54.88 82 LEU A O 1
ATOM 646 N N . GLY A 1 83 ? -4.165 -16.541 21.683 1.00 47.22 83 GLY A N 1
ATOM 647 C CA . GLY A 1 83 ? -5.239 -16.972 22.588 1.00 47.22 83 GLY A CA 1
ATOM 648 C C . GLY A 1 83 ? -6.162 -15.883 23.142 1.00 47.22 83 GLY A C 1
ATOM 649 O O . GLY A 1 83 ? -6.756 -16.096 24.191 1.00 47.22 83 GLY A O 1
ATOM 650 N N . ASN A 1 84 ? -6.313 -14.741 22.469 1.00 48.16 84 ASN A N 1
ATOM 651 C CA . ASN A 1 84 ? -7.481 -13.880 22.688 1.00 48.16 84 ASN A CA 1
ATOM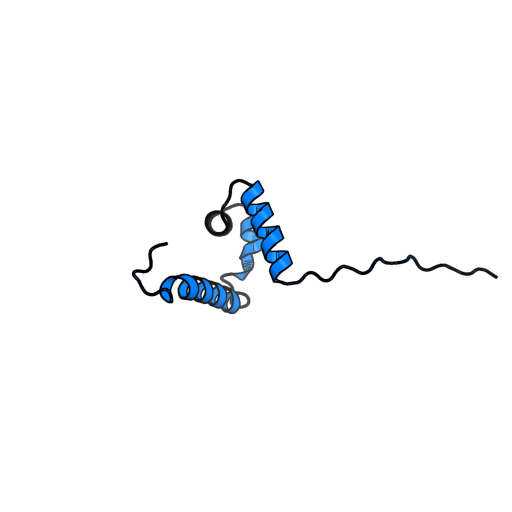 652 C C . ASN A 1 84 ? -8.217 -13.717 21.360 1.00 48.16 84 ASN A C 1
ATOM 654 O O . ASN A 1 84 ? -8.034 -12.747 20.617 1.00 48.16 84 ASN A O 1
ATOM 658 N N . ASP A 1 85 ? -8.970 -14.762 21.047 1.00 54.12 85 ASP A N 1
ATOM 659 C CA . ASP A 1 85 ? -9.971 -14.758 19.996 1.00 54.12 85 ASP A CA 1
ATOM 660 C C . ASP A 1 85 ? -11.023 -13.704 20.385 1.00 54.12 85 ASP A C 1
ATOM 662 O O . ASP A 1 85 ? -11.512 -13.700 21.516 1.00 54.12 85 ASP A O 1
ATOM 666 N N . TYR A 1 86 ? -11.291 -12.760 19.481 1.00 50.12 86 TYR A N 1
ATOM 667 C CA . TYR A 1 86 ? -12.482 -11.910 19.558 1.00 50.12 86 TYR A CA 1
ATOM 668 C C . TYR A 1 86 ? -13.674 -12.681 19.000 1.00 50.12 86 TYR A C 1
ATOM 670 O O . TYR A 1 86 ? -13.478 -13.343 17.953 1.00 50.12 86 TYR A O 1
#

Organism: NCBI:txid200324

Radius of gyration: 20.37 Å; Cα contacts (8 Å, |Δi|>4): 24; chains: 1; bounding box: 35×72×38 Å

pLDDT: mean 85.54, std 18.17, range [39.72, 98.31]

Sequence (86 aa):
MSTTSAPMQLPKTVRTQESKLHMICNLIEEMDLTPKSFISAFISCSSSRMAFLRRYWGTSTGWPSTLLLLKTIRDAICNKPLGNDY

Nearest PDB structures (foldseek):
  1m5y-assembly1_D-2  TM=4.399E-01  e=3.944E+00  Escherichia coli
  2pv3-assembly1_B  TM=4.809E-01  e=6.900E+00  Escherichia coli

Mean predicted aligned error: 9.82 Å

Foldseek 3Di:
DDDDDDDPDDPPPDDDPVRVVVVVQVVCVVVVHGPVRVVVCLVPDPDPVSCVVCVCCPPPVNVVVNVVVVVVVCCVPVVDPPDDDD

=== Feature glossary ===
The record interleaves many kinds of information about one protein. Here is each kind framed as the question it answers.

Q: What does the local fold look like, residue by residue?
A: The Foldseek 3Di string encodes local tertiary geometry as a 20-letter alphabet — one character per residue — derived from the relative positions of nearby Cα atoms. Unlike the amino-acid sequence, 3Di is a direct function of the 3D structure, so two proteins with the same fold have similar 3Di strings even at low sequence identity.

Q: Which residues are in helices, strands, or loops?
A: The SS8 string is DSSP's per-residue secondary-structure call. α-helix (H) means an i→i+4 H-bond ladder; β-strand (E) means the residue participates in a β-sheet; 3₁₀ (G) and π (I) are tighter and wider helices; T/S are turns/bends; '-' is loop.

Q: How big and how compact is the whole molecule?
A: Radius of gyration (Rg) is the root-mean-square distance of Cα atoms from their centroid — a single number for overall size and compactness. A globular domain of N residues has Rg ≈ 2.2·N^0.38 Å; an extended or disordered chain has a much larger Rg. The Cα contact count is the number of residue pairs whose Cα atoms are within 8 Å and are more than four positions apart in sequence — a standard proxy for tertiary packing density. The bounding box is the s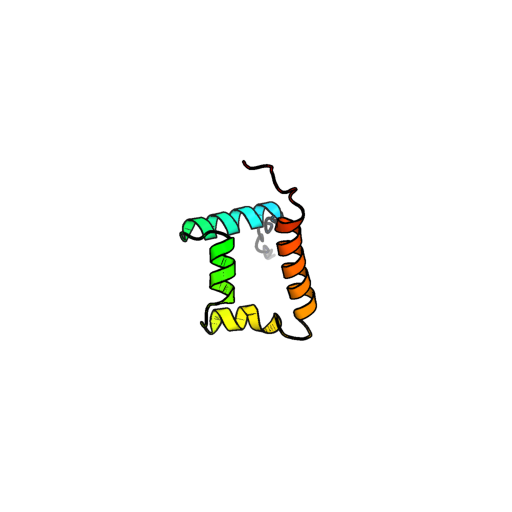mallest axis-aligned box enclosing all Cα atoms.

Q: Where is each backbone atom in 3D?
A: Structure coordinates are given as an mmCIF _atom_site loop: one row per atom with element, residue name, chain id, sequence number, and x/y/z position in Å. Only the four main-chain atoms per residue are included here; side chains are omitted to keep the record compact.

Q: What is the amino-acid chain?
A: Primary structure: the covalent order of the twenty standard amino acids along the backbone. Two proteins with the same sequence will (almost always) fold to the same structure; two with 30% identity often share a fold but not the details.

Q: What if only a Cα trace is available?
A: Three-state secondary structure (P-SEA) collapses the eight DSSP classes into helix (a), strand (b), and coil (c). P-SEA assigns these from Cα geometry alone — distances and angles — without requiring backbone oxygens, so it works on any Cα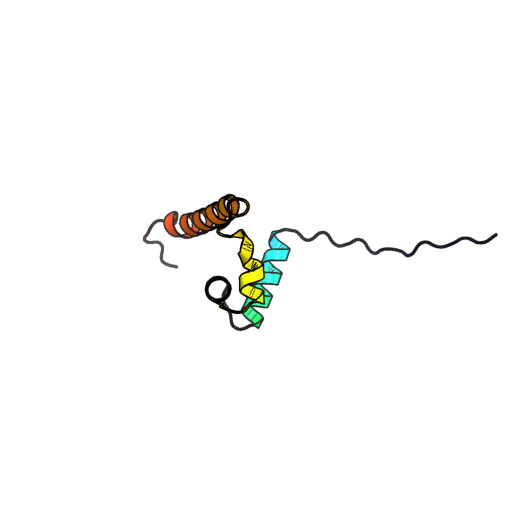 trace.

Q: What family and function is it annotated with?
A: Database cross-references. InterPro integrates a dozen domain/family signature databases into unified entries with residue-range hits. GO terms attach function/process/location labels with evidence codes. CATH codes position the fold in a four-level structural taxonomy. Organism is the NCBI-taxonomy species name.

Q: How confident is the AlphaFold model at each residue?
A: pLDDT is the predicted lDDT-Cα score: AlphaFold's confidence that the local environment of each residue (all inter-atomic distances within 15 Å) is correctly placed. It is a per-residue number between 0 and 100, with higher meaning more reliable.

Q: How mobile is each atom in the crystal?
A: B-factor (Debye–Waller factor) reflects atomic displacement in the crystal lattice. It is an experimental observable (units Å²), not a prediction; low values mean the atom is pinned down, high values mean it moves or is heterogeneous across the crystal.

Q: Which residues are buried vs exposed?
A: SASA measures how much of the protein is reachable by solvent. It is computed by rolling a water-sized probe over the atomic surface and summing the exposed area (Å²). Per-residue SASA distinguishes core (buried, low SASA) from surface (exposed, high SASA) residues; total SASA is a whole-molecule size measure.

Q: What do the diagnostic plots show?
A: Plot images: a contact map (which residues are close in 3D, as an N×N binary image), a Ramachandran scatter (backbone torsion angles, revealing secondary-structure composition at a glance), and — for AlphaFold structures — a PAE heatmap (pairwise prediction confidence).

Q: What known structures does this most resemble?
A: The Foldseek neighbor list gives the closest experimentally determined structures in the PDB, ranked by structural alignment. TM-score near 1 means near-identical fold; near 0.3 means only rough topology match. This is how one finds what a novel AlphaFold prediction most resembles in the solved-structure universe.

Q: Are the domains correctly placed relative to each other?
A: Predicted aligned error is AlphaFold's pairwise confidence. Unlike pLDDT (per-residue), PAE is per-residue-pair and captures whether two parts of the structure are correctly placed relative to each other. Units are ångströms of expected positional error.

Q: What do the rendered images show?
A: Structure images are PyMOL renders from six orthogonal camera directions. Cartoon representation draws helices as coils and strands as arrows; sticks shows the backbone as bonds; surface shows the solvent-excluded envelope. Rainbow coloring maps sequence position to hue (blue→red, N→C); chain coloring assigns a distinct color per polypeptide.

Q: What are the backbone torsion angles?
A: φ (phi) and ψ (psi) are the two rotatable backbone dihedrals per residue: φ is the C(i-1)–N–Cα–C torsion, ψ is the N–Cα–C–N(i+1) torsion, both in degrees on (−180°, 180°]. α-helical residues cluster near (−60°, −45°); β-strand residues near (−120°, +130°). A Ramachandran plot is simply a scatter of (φ, ψ) for every residue.